Protein AF-A0A940B6W2-F1 (afdb_monomer)

Structure (mmCIF, N/CA/C/O backbone):
data_AF-A0A940B6W2-F1
#
_entry.id   AF-A0A940B6W2-F1
#
loop_
_atom_site.group_PDB
_atom_site.id
_atom_site.type_symbol
_atom_site.label_atom_id
_atom_site.label_alt_id
_atom_site.label_comp_id
_atom_site.label_asym_id
_atom_site.label_entity_id
_atom_site.label_seq_id
_atom_site.pdbx_PDB_ins_code
_atom_site.Cartn_x
_atom_site.Cartn_y
_atom_site.Cartn_z
_atom_site.occupancy
_atom_site.B_iso_or_equiv
_atom_site.auth_seq_id
_atom_site.auth_comp_id
_atom_site.auth_asym_id
_atom_site.auth_atom_id
_atom_site.pdbx_PDB_model_num
ATOM 1 N N . MET A 1 1 ? 5.731 6.962 26.052 1.00 33.44 1 MET A N 1
ATOM 2 C CA . MET A 1 1 ? 4.582 6.044 25.916 1.00 33.44 1 MET A CA 1
ATOM 3 C C . MET A 1 1 ? 4.971 5.037 24.855 1.00 33.44 1 MET A C 1
ATOM 5 O O . MET A 1 1 ? 5.091 5.421 23.702 1.00 33.44 1 MET A O 1
ATOM 9 N N . ASN A 1 2 ? 5.287 3.805 25.252 1.00 37.38 2 ASN A N 1
ATOM 10 C CA . ASN A 1 2 ? 5.687 2.761 24.313 1.00 37.38 2 ASN A CA 1
ATOM 11 C C . ASN A 1 2 ? 4.417 2.050 23.868 1.00 37.38 2 ASN A C 1
ATOM 13 O O . ASN A 1 2 ? 3.922 1.164 24.561 1.00 37.38 2 ASN A O 1
ATOM 17 N N . THR A 1 3 ? 3.849 2.502 22.756 1.00 40.78 3 THR A N 1
ATOM 18 C CA . THR A 1 3 ? 2.712 1.829 22.140 1.00 40.78 3 THR A CA 1
ATOM 19 C C . THR A 1 3 ? 3.252 0.569 21.482 1.00 40.78 3 THR A C 1
ATOM 21 O O . THR A 1 3 ? 3.904 0.633 20.443 1.00 40.78 3 THR A O 1
ATOM 24 N N . THR A 1 4 ? 3.048 -0.573 22.132 1.00 43.31 4 THR A N 1
ATOM 25 C CA . THR A 1 4 ? 3.263 -1.894 21.545 1.00 43.31 4 THR A CA 1
ATOM 26 C C . THR A 1 4 ? 2.552 -1.913 20.196 1.00 43.31 4 THR A C 1
ATOM 28 O O . THR A 1 4 ? 1.330 -1.770 20.142 1.00 43.31 4 THR A O 1
ATOM 31 N N . ILE A 1 5 ? 3.313 -2.015 19.104 1.00 53.97 5 ILE A N 1
ATOM 32 C CA . ILE A 1 5 ? 2.758 -2.240 17.772 1.00 53.97 5 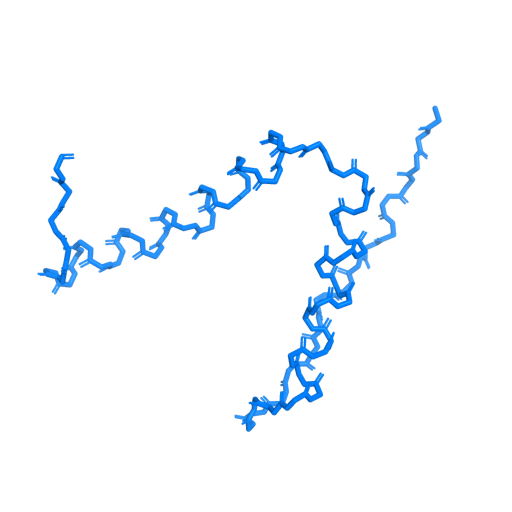ILE A CA 1
ATOM 33 C C . ILE A 1 5 ? 2.112 -3.617 17.856 1.00 53.97 5 ILE A C 1
ATOM 35 O O . ILE A 1 5 ? 2.800 -4.633 17.822 1.00 53.97 5 ILE A O 1
ATOM 39 N N . THR A 1 6 ? 0.798 -3.652 18.065 1.00 50.19 6 THR A N 1
ATOM 40 C CA . THR A 1 6 ? -0.011 -4.843 17.818 1.00 50.19 6 THR A CA 1
ATOM 41 C C . THR A 1 6 ? 0.406 -5.334 16.440 1.00 50.19 6 THR A C 1
ATOM 43 O O . THR A 1 6 ? 0.292 -4.565 15.485 1.00 50.19 6 THR A O 1
ATOM 46 N N . GLU A 1 7 ? 0.980 -6.534 16.338 1.00 57.97 7 GLU A N 1
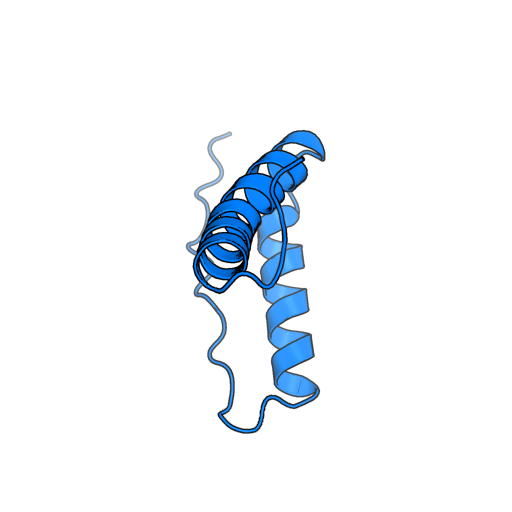ATOM 47 C CA . GLU A 1 7 ? 1.392 -7.098 15.055 1.00 57.97 7 GLU A CA 1
ATOM 48 C C . GLU A 1 7 ? 0.170 -7.132 14.133 1.00 57.97 7 GLU A C 1
ATOM 50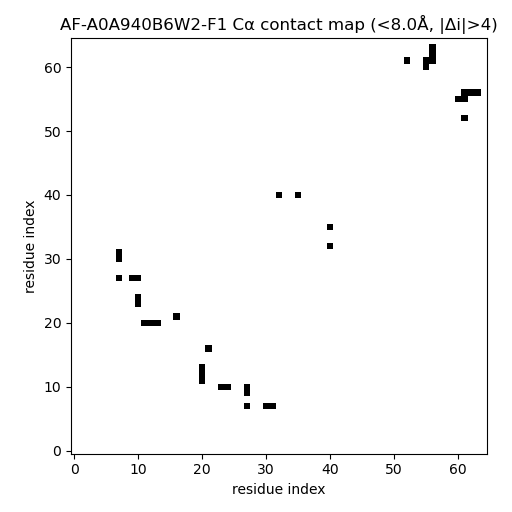 O O . GLU A 1 7 ? -0.686 -8.013 14.215 1.00 57.97 7 GLU A O 1
ATOM 55 N N . LEU A 1 8 ? 0.050 -6.119 13.276 1.00 66.62 8 LEU A N 1
ATOM 56 C CA . LEU A 1 8 ? -0.938 -6.084 12.217 1.00 66.62 8 LEU A CA 1
ATOM 57 C C . LEU A 1 8 ? -0.569 -7.232 11.281 1.00 66.62 8 LEU A C 1
ATOM 59 O O . LEU A 1 8 ? 0.416 -7.168 10.539 1.00 66.62 8 LEU A O 1
ATOM 63 N N . LYS A 1 9 ? -1.335 -8.321 11.363 1.00 77.88 9 LYS A N 1
ATOM 64 C CA . LYS A 1 9 ? -1.185 -9.466 10.470 1.00 77.88 9 LYS A CA 1
ATOM 65 C C . LYS A 1 9 ? -1.471 -8.986 9.047 1.00 77.88 9 LYS A C 1
ATOM 67 O O . LYS A 1 9 ? -2.506 -8.364 8.804 1.00 77.88 9 LYS A O 1
ATOM 72 N N . LYS A 1 10 ? -0.559 -9.269 8.109 1.00 83.00 10 LYS A N 1
ATOM 73 C CA . LYS A 1 10 ? -0.799 -9.002 6.682 1.00 83.00 10 LYS A CA 1
ATOM 74 C C . LYS A 1 10 ? -2.119 -9.667 6.261 1.00 83.00 10 LYS A C 1
ATOM 76 O O . LYS A 1 10 ? -2.343 -10.820 6.642 1.00 83.00 10 LYS A O 1
ATOM 81 N N . PRO A 1 11 ? -2.989 -8.968 5.513 1.00 87.00 11 PRO A N 1
ATOM 82 C CA . PRO A 1 11 ? -4.276 -9.519 5.129 1.00 87.00 11 PRO A CA 1
ATOM 83 C C . PRO A 1 11 ? -4.088 -10.713 4.195 1.00 87.00 11 PRO A C 1
ATOM 85 O O . PRO A 1 11 ? -3.244 -10.696 3.300 1.00 87.00 11 PRO A O 1
ATOM 88 N N . GLU A 1 12 ? -4.903 -11.745 4.393 1.00 91.38 12 GLU A N 1
ATOM 89 C CA . GLU A 1 12 ? -4.986 -12.866 3.463 1.00 91.38 12 GLU A CA 1
ATOM 90 C C . GLU A 1 12 ? -5.814 -12.442 2.244 1.00 91.38 12 GLU A C 1
ATOM 92 O O . GLU A 1 12 ? -6.990 -12.065 2.361 1.00 91.38 12 GLU A O 1
ATOM 97 N N . LEU A 1 13 ? -5.159 -12.471 1.082 1.00 91.38 13 LEU A N 1
ATOM 98 C CA . LEU A 1 13 ? -5.726 -12.084 -0.204 1.00 91.38 13 LEU A CA 1
ATOM 99 C C . LEU A 1 13 ? -6.254 -13.319 -0.924 1.00 91.38 13 LEU A C 1
ATOM 101 O O . LEU A 1 13 ? -5.614 -14.375 -0.924 1.00 91.38 13 LEU A O 1
ATOM 105 N N . SER A 1 14 ? -7.419 -13.189 -1.548 1.00 91.12 14 SER A N 1
ATOM 106 C CA . SER A 1 14 ? -7.959 -14.252 -2.382 1.00 91.12 14 SER A CA 1
ATOM 107 C C . SER A 1 14 ? -7.128 -14.425 -3.657 1.00 91.12 14 SER A C 1
ATOM 109 O O . SER A 1 14 ? -6.487 -13.499 -4.153 1.00 91.12 14 SER A O 1
ATOM 111 N N . HIS A 1 15 ? -7.192 -15.618 -4.250 1.00 90.19 15 HIS A N 1
ATOM 112 C CA . HIS A 1 15 ? -6.529 -15.888 -5.528 1.00 90.19 15 HIS A CA 1
ATOM 113 C C . HIS A 1 15 ? -7.088 -15.045 -6.689 1.00 90.19 15 HIS A C 1
ATOM 115 O O . HIS A 1 15 ? -6.390 -14.814 -7.670 1.00 90.19 15 HIS A O 1
ATOM 121 N N . ARG A 1 16 ? -8.349 -14.596 -6.595 1.00 93.25 16 ARG A N 1
ATOM 122 C CA . ARG A 1 16 ? -9.003 -13.806 -7.651 1.00 93.25 16 ARG A CA 1
ATOM 123 C C . ARG A 1 16 ? -8.684 -12.315 -7.564 1.00 93.25 16 ARG A C 1
ATOM 125 O O . ARG A 1 16 ? -8.975 -11.616 -8.526 1.00 93.25 16 ARG A O 1
ATOM 132 N N . PHE A 1 17 ? -8.102 -11.872 -6.447 1.00 89.25 17 PHE A N 1
ATOM 133 C CA . PHE A 1 17 ? -7.733 -10.489 -6.161 1.00 89.25 17 PHE A CA 1
ATOM 134 C C . PHE A 1 17 ? -8.844 -9.490 -6.518 1.00 89.25 17 PHE A C 1
ATOM 136 O O . PHE A 1 17 ? -8.775 -8.769 -7.515 1.00 89.25 17 PHE A O 1
ATOM 143 N N . ASP A 1 18 ? -9.907 -9.488 -5.720 1.00 93.69 18 ASP A N 1
ATOM 144 C CA . ASP A 1 18 ? -11.107 -8.697 -5.984 1.00 93.69 18 ASP A CA 1
ATOM 145 C C . ASP A 1 18 ? -11.164 -7.393 -5.156 1.00 93.69 18 ASP A C 1
ATOM 147 O O . ASP A 1 18 ? -10.213 -6.982 -4.484 1.00 93.69 18 ASP A O 1
ATOM 151 N N . VAL A 1 19 ? -12.298 -6.691 -5.230 1.00 93.62 19 VAL A N 1
ATOM 152 C CA . VAL A 1 19 ? -12.514 -5.418 -4.521 1.00 93.62 19 VAL A CA 1
ATOM 153 C C . VAL A 1 19 ? -12.366 -5.574 -3.003 1.00 93.62 19 VAL A C 1
ATOM 155 O O . VAL A 1 19 ? -11.929 -4.639 -2.326 1.00 93.62 19 VAL A O 1
ATOM 158 N N . GLU A 1 20 ? -12.696 -6.746 -2.467 1.00 93.50 20 GLU A N 1
ATOM 159 C CA . GLU A 1 20 ? -12.585 -7.046 -1.046 1.00 93.50 20 GLU A CA 1
ATOM 160 C C . GLU A 1 20 ? -11.114 -7.161 -0.626 1.00 93.50 20 GLU A C 1
ATOM 162 O O . GLU A 1 20 ? -10.713 -6.622 0.407 1.00 93.50 20 GLU A O 1
ATOM 167 N N . ASP A 1 21 ? -10.276 -7.757 -1.471 1.00 91.25 21 ASP A N 1
ATOM 168 C CA . ASP A 1 21 ? -8.827 -7.815 -1.259 1.00 91.25 21 ASP A CA 1
ATOM 169 C C . ASP A 1 21 ? -8.182 -6.419 -1.288 1.00 91.25 21 ASP A C 1
ATOM 171 O O . ASP A 1 21 ? -7.360 -6.086 -0.428 1.00 91.25 21 ASP A O 1
ATOM 175 N N . ILE A 1 22 ? -8.623 -5.548 -2.204 1.00 91.31 22 ILE A N 1
ATOM 176 C CA . ILE A 1 22 ? -8.189 -4.140 -2.256 1.00 91.31 22 ILE A CA 1
ATOM 177 C C . ILE A 1 22 ? -8.584 -3.398 -0.972 1.00 91.31 22 ILE A C 1
ATOM 179 O O . ILE A 1 22 ? -7.822 -2.570 -0.461 1.00 91.31 22 ILE A O 1
ATOM 183 N N . ARG A 1 23 ? -9.785 -3.663 -0.446 1.00 93.12 23 ARG A N 1
ATOM 184 C CA . ARG A 1 23 ? -10.266 -3.040 0.791 1.00 93.12 23 ARG A CA 1
ATOM 185 C C . ARG A 1 23 ? -9.419 -3.464 1.990 1.00 93.12 23 ARG A C 1
ATOM 187 O O . ARG A 1 23 ? -8.961 -2.588 2.721 1.00 93.12 23 ARG A O 1
ATOM 194 N N . LYS A 1 24 ? -9.141 -4.764 2.140 1.00 90.75 24 LYS A N 1
ATOM 195 C CA . LYS A 1 24 ? -8.272 -5.298 3.203 1.00 90.75 24 LYS A CA 1
ATOM 196 C C . LYS A 1 24 ? -6.871 -4.687 3.170 1.00 90.75 24 LYS A C 1
ATOM 198 O O . LYS A 1 24 ? -6.330 -4.341 4.215 1.00 90.75 24 LYS A O 1
ATOM 203 N N . LEU A 1 25 ? -6.288 -4.528 1.978 1.00 88.88 25 LEU A N 1
ATOM 204 C CA . LEU A 1 25 ? -4.974 -3.897 1.820 1.00 88.88 25 LEU A CA 1
ATOM 205 C C . LEU A 1 25 ? -4.983 -2.426 2.225 1.00 88.88 25 LEU A C 1
ATOM 207 O O . LEU A 1 25 ? -4.062 -1.976 2.902 1.00 88.88 25 LEU A O 1
ATOM 211 N N . ARG A 1 26 ? -6.021 -1.674 1.842 1.00 85.56 26 ARG A N 1
ATOM 212 C CA . ARG A 1 26 ? -6.153 -0.272 2.257 1.00 85.56 26 ARG A CA 1
ATOM 213 C C . ARG A 1 26 ? -6.286 -0.137 3.763 1.00 85.56 26 ARG A C 1
ATOM 215 O O . ARG A 1 26 ? -5.601 0.689 4.344 1.00 85.56 26 ARG A O 1
ATOM 222 N N . GLU A 1 27 ? -7.118 -0.962 4.382 1.00 87.56 27 GLU A N 1
ATOM 223 C CA . GLU A 1 27 ? -7.319 -0.952 5.830 1.00 87.56 27 GLU A CA 1
ATOM 224 C C . GLU A 1 27 ? -6.028 -1.314 6.577 1.00 87.56 27 GLU A C 1
ATOM 226 O O . GLU A 1 27 ? -5.618 -0.596 7.487 1.00 87.56 27 GLU A O 1
ATOM 231 N N . TYR A 1 28 ? -5.319 -2.347 6.114 1.00 86.75 28 TYR A N 1
ATOM 232 C CA . TYR A 1 28 ? -4.001 -2.715 6.626 1.00 86.75 28 TYR A CA 1
ATOM 233 C C . TYR A 1 28 ? -2.987 -1.569 6.512 1.00 86.75 28 TYR A C 1
ATOM 235 O O . TYR A 1 28 ? -2.352 -1.215 7.504 1.00 86.75 28 TYR A O 1
ATOM 243 N N . ASN A 1 29 ? -2.858 -0.959 5.329 1.00 81.00 29 ASN A N 1
ATOM 244 C CA . ASN A 1 29 ? -1.915 0.136 5.099 1.00 81.00 29 ASN A CA 1
ATOM 245 C C . ASN A 1 29 ? -2.276 1.377 5.922 1.00 81.00 29 ASN A C 1
ATOM 247 O O . ASN A 1 29 ? -1.399 1.967 6.543 1.00 81.00 29 ASN A O 1
ATOM 251 N N . SER A 1 30 ? -3.559 1.745 5.995 1.00 81.69 30 SER A N 1
ATOM 252 C CA . SER A 1 30 ? -4.022 2.865 6.819 1.00 81.69 30 SER A CA 1
ATOM 253 C C . SER A 1 30 ? -3.716 2.653 8.297 1.00 81.69 30 SER A C 1
ATOM 255 O O . SER A 1 30 ? -3.236 3.575 8.946 1.00 81.69 30 SER A O 1
ATOM 257 N N . LEU A 1 31 ? -3.948 1.450 8.830 1.00 80.19 31 LEU A N 1
ATOM 258 C CA . LEU A 1 31 ? -3.650 1.133 10.230 1.00 80.19 31 LEU A CA 1
ATOM 259 C C . LEU A 1 31 ? -2.145 1.093 10.504 1.00 80.19 31 LEU A C 1
ATOM 261 O O . LEU A 1 31 ? -1.695 1.548 11.553 1.00 80.19 31 LEU A O 1
ATOM 265 N N . ARG A 1 32 ? -1.362 0.578 9.554 1.00 76.31 32 ARG A N 1
ATOM 266 C CA . ARG A 1 32 ? 0.094 0.486 9.672 1.00 76.31 32 ARG A CA 1
ATOM 267 C C . ARG A 1 32 ? 0.774 1.851 9.586 1.00 76.31 32 ARG A C 1
ATOM 269 O O . ARG A 1 32 ? 1.781 2.068 10.250 1.00 76.31 32 ARG A O 1
ATOM 276 N N . HIS A 1 33 ? 0.218 2.765 8.795 1.00 73.31 33 HIS A N 1
ATOM 277 C CA . HIS A 1 33 ? 0.798 4.088 8.544 1.00 73.31 33 HIS A CA 1
ATOM 278 C C . HIS A 1 33 ? 0.177 5.186 9.414 1.00 73.31 33 HIS A C 1
ATOM 280 O O . HIS A 1 33 ? 0.616 6.327 9.349 1.00 73.31 33 HIS A O 1
ATOM 286 N N . ILE A 1 34 ? -0.806 4.863 10.265 1.00 74.88 34 ILE A N 1
ATOM 287 C CA . ILE A 1 34 ? -1.562 5.852 11.056 1.00 74.88 34 ILE A CA 1
ATOM 288 C C . ILE A 1 34 ? -0.679 6.688 11.998 1.00 74.88 34 ILE A C 1
ATOM 290 O O . ILE A 1 34 ? -1.044 7.805 12.349 1.00 74.88 34 ILE A O 1
ATOM 294 N N . ASN A 1 35 ? 0.478 6.146 12.388 1.00 68.00 35 ASN A N 1
ATOM 295 C CA . ASN A 1 35 ? 1.463 6.798 13.253 1.00 68.00 35 ASN A CA 1
ATOM 296 C C . ASN A 1 35 ? 2.811 7.031 12.552 1.00 68.00 35 ASN A C 1
ATOM 298 O O . ASN A 1 35 ? 3.772 7.397 13.224 1.00 68.00 35 ASN A O 1
ATOM 302 N N . MET A 1 36 ? 2.903 6.784 11.241 1.00 77.69 36 MET A N 1
ATOM 303 C CA . MET A 1 36 ? 4.127 7.023 10.479 1.00 77.69 36 MET A CA 1
ATOM 304 C C . MET A 1 36 ? 4.161 8.462 9.979 1.00 77.69 36 MET A C 1
ATOM 306 O O . MET A 1 36 ? 3.174 9.008 9.482 1.00 77.69 36 MET A O 1
ATOM 310 N N . THR A 1 37 ? 5.328 9.075 10.092 1.00 79.88 37 THR A N 1
ATOM 311 C CA . THR A 1 37 ? 5.624 10.351 9.447 1.00 79.88 37 THR A CA 1
ATOM 312 C C . THR A 1 37 ? 5.745 10.165 7.932 1.00 79.88 37 THR A C 1
ATOM 314 O O . THR A 1 37 ? 6.015 9.069 7.440 1.00 79.88 37 THR A O 1
ATOM 317 N N . ALA A 1 38 ? 5.564 11.244 7.166 1.00 77.50 38 ALA A N 1
ATOM 318 C CA . ALA A 1 38 ? 5.706 11.195 5.708 1.00 77.50 38 ALA A CA 1
ATOM 319 C C . ALA A 1 38 ? 7.089 10.668 5.269 1.00 77.50 38 ALA A C 1
ATOM 321 O O . ALA A 1 38 ? 7.180 9.931 4.288 1.00 77.50 38 ALA A O 1
ATOM 322 N N . ASP A 1 39 ? 8.141 10.986 6.028 1.00 80.62 39 ASP A N 1
ATOM 323 C CA . ASP A 1 39 ? 9.508 10.528 5.764 1.00 80.62 39 ASP A CA 1
ATOM 324 C C . ASP A 1 39 ? 9.667 9.016 5.973 1.00 80.62 39 ASP A C 1
ATOM 326 O O . ASP A 1 39 ? 10.332 8.347 5.183 1.00 80.62 39 ASP A O 1
ATOM 330 N N . GLU A 1 40 ? 9.014 8.450 6.992 1.00 79.31 40 GLU A N 1
ATOM 331 C CA . G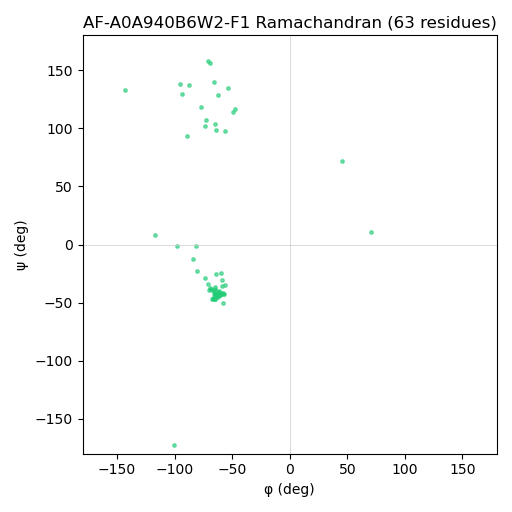LU A 1 40 ? 9.010 7.002 7.240 1.00 79.31 40 GLU A CA 1
ATOM 332 C C . GLU A 1 40 ? 8.247 6.245 6.146 1.00 79.31 40 GLU A C 1
ATOM 334 O O . GLU A 1 40 ? 8.718 5.208 5.678 1.00 79.31 40 GLU A O 1
ATOM 339 N N . VAL A 1 41 ? 7.122 6.796 5.674 1.00 78.44 41 VAL A N 1
ATOM 340 C CA . VAL A 1 41 ? 6.369 6.233 4.541 1.00 78.44 41 VAL A CA 1
ATOM 341 C C . VAL A 1 41 ? 7.213 6.246 3.265 1.00 78.44 41 VAL A C 1
ATOM 343 O O . VAL A 1 41 ? 7.247 5.251 2.539 1.00 78.44 41 VAL A O 1
ATOM 346 N N . LEU A 1 42 ? 7.922 7.345 2.986 1.00 81.19 42 LEU A N 1
ATOM 347 C CA . LEU A 1 42 ? 8.808 7.447 1.823 1.00 81.19 42 LEU A CA 1
ATOM 348 C C . LEU A 1 42 ? 9.981 6.468 1.910 1.00 81.19 42 LEU A C 1
ATOM 350 O O . LEU A 1 42 ? 10.277 5.786 0.928 1.00 81.19 42 LEU A O 1
ATOM 354 N N . ALA A 1 43 ? 10.628 6.367 3.071 1.00 81.19 43 ALA A N 1
ATOM 355 C CA . ALA A 1 43 ? 11.734 5.440 3.281 1.00 81.19 43 ALA A CA 1
ATOM 356 C C . ALA A 1 43 ? 11.301 3.986 3.053 1.00 81.19 43 ALA A C 1
ATOM 358 O O . ALA A 1 43 ? 12.009 3.219 2.396 1.00 81.19 43 ALA A O 1
ATOM 359 N N . GLU A 1 44 ? 10.116 3.621 3.540 1.00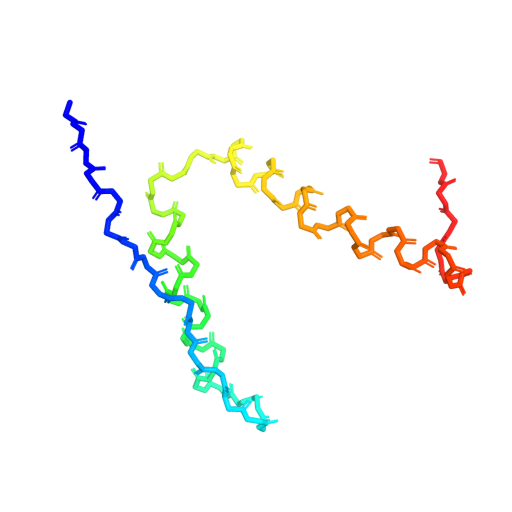 80.25 44 GLU A N 1
ATOM 360 C CA . GLU A 1 44 ? 9.563 2.292 3.328 1.00 80.25 44 GLU A CA 1
ATOM 361 C C . GLU A 1 44 ? 9.217 2.034 1.857 1.00 80.25 44 GLU A C 1
ATOM 363 O O . GLU A 1 44 ? 9.623 1.015 1.297 1.00 80.25 44 GLU A O 1
ATOM 368 N N . LEU A 1 45 ? 8.536 2.977 1.200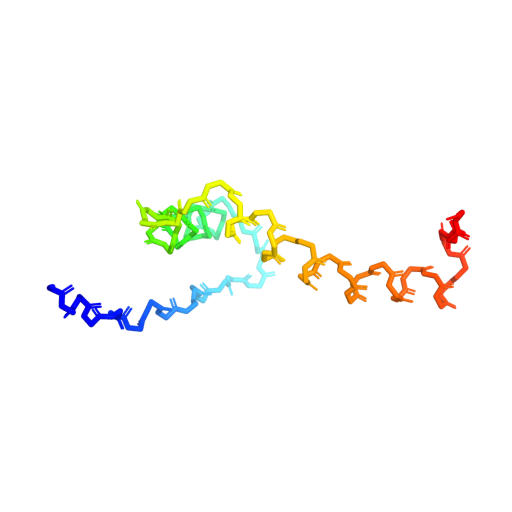 1.00 82.81 45 LEU A N 1
ATOM 369 C CA . LEU A 1 45 ? 8.196 2.862 -0.216 1.00 82.81 45 LEU A CA 1
ATOM 370 C C . LEU A 1 45 ? 9.459 2.679 -1.069 1.00 82.81 45 LEU A C 1
ATOM 372 O O . LEU A 1 45 ? 9.485 1.851 -1.977 1.00 82.81 45 LEU A O 1
ATOM 376 N N . HIS A 1 46 ? 10.521 3.427 -0.768 1.00 83.44 46 HIS A N 1
ATOM 377 C CA . HIS A 1 46 ? 11.805 3.301 -1.449 1.00 83.44 46 HIS A CA 1
ATOM 378 C C . HIS A 1 46 ? 12.421 1.911 -1.247 1.00 83.44 46 HIS A C 1
ATOM 380 O O . HIS A 1 46 ? 12.925 1.334 -2.212 1.00 83.44 46 HIS A O 1
ATOM 386 N N . ALA A 1 47 ? 12.359 1.361 -0.032 1.00 84.06 47 ALA A N 1
ATOM 387 C CA . ALA A 1 47 ? 12.867 0.024 0.268 1.00 84.06 47 ALA A CA 1
ATOM 388 C C . ALA A 1 47 ? 12.089 -1.072 -0.482 1.00 84.06 47 ALA A C 1
ATOM 390 O O . ALA A 1 47 ? 12.701 -1.917 -1.137 1.00 84.06 47 ALA A O 1
ATOM 391 N N . ASP A 1 48 ? 10.756 -1.015 -0.460 1.00 79.81 48 ASP A N 1
ATOM 392 C CA . ASP A 1 48 ? 9.893 -1.982 -1.148 1.00 79.81 48 ASP A CA 1
ATOM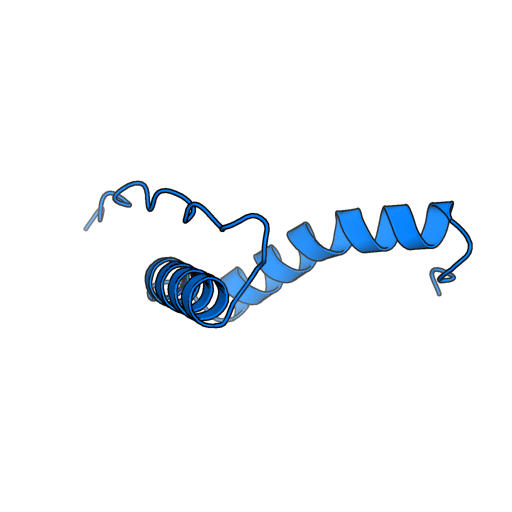 393 C C . ASP A 1 48 ? 10.054 -1.901 -2.675 1.00 79.81 48 ASP A C 1
ATOM 395 O O . ASP A 1 48 ? 10.122 -2.917 -3.374 1.00 79.81 48 ASP A O 1
ATOM 399 N N . THR A 1 49 ? 10.179 -0.684 -3.207 1.00 85.31 49 THR A N 1
ATOM 400 C CA . THR A 1 49 ? 10.331 -0.451 -4.649 1.00 85.31 49 THR A CA 1
ATOM 401 C C . THR A 1 49 ? 11.728 -0.844 -5.141 1.00 85.31 49 THR A C 1
ATOM 403 O O . THR A 1 49 ? 11.871 -1.263 -6.290 1.00 85.31 49 THR A O 1
ATOM 406 N N . ALA A 1 50 ? 12.765 -0.777 -4.297 1.00 85.88 50 ALA A N 1
ATOM 407 C CA . ALA A 1 50 ? 14.137 -1.108 -4.685 1.00 85.88 50 ALA A CA 1
ATOM 408 C C . ALA A 1 50 ? 14.273 -2.545 -5.214 1.00 85.88 50 ALA A C 1
ATOM 410 O O . ALA A 1 50 ? 14.911 -2.754 -6.247 1.00 85.88 50 ALA A O 1
ATOM 411 N N . ALA A 1 51 ? 13.623 -3.518 -4.567 1.00 82.00 51 ALA A N 1
ATOM 412 C CA . ALA A 1 51 ? 13.644 -4.914 -5.005 1.00 82.00 51 ALA A CA 1
ATOM 413 C C . ALA A 1 51 ? 12.961 -5.106 -6.372 1.00 82.00 51 ALA A C 1
ATOM 415 O O . ALA A 1 51 ? 13.439 -5.867 -7.217 1.00 82.00 51 ALA A O 1
ATOM 416 N N . ILE A 1 52 ? 11.865 -4.379 -6.612 1.00 84.50 52 ILE A N 1
ATOM 417 C CA . ILE A 1 52 ? 11.140 -4.394 -7.888 1.00 84.50 52 ILE A CA 1
ATOM 418 C C . ILE A 1 52 ? 11.999 -3.764 -8.986 1.00 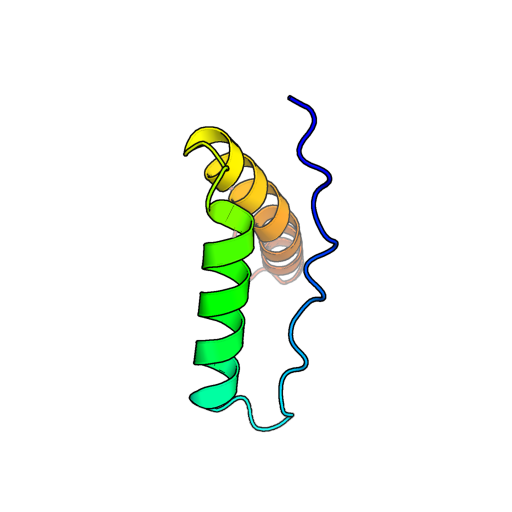84.50 52 ILE A C 1
ATOM 420 O O . ILE A 1 52 ? 12.152 -4.343 -10.060 1.00 84.50 52 ILE A O 1
ATOM 424 N N . ILE A 1 53 ? 12.609 -2.607 -8.715 1.00 84.38 53 ILE A N 1
ATOM 425 C CA . ILE A 1 53 ? 13.499 -1.924 -9.661 1.00 84.38 53 ILE A CA 1
ATOM 426 C C . ILE A 1 53 ? 14.687 -2.817 -10.014 1.00 84.38 53 ILE A C 1
ATOM 428 O O . ILE A 1 53 ? 15.027 -2.935 -11.186 1.00 84.38 53 ILE A O 1
ATOM 432 N N . GLU A 1 54 ? 15.294 -3.493 -9.038 1.00 85.94 54 GLU A N 1
ATOM 433 C CA . GLU A 1 54 ? 16.411 -4.399 -9.300 1.00 85.94 54 GLU A CA 1
ATOM 434 C C . GLU A 1 54 ? 16.008 -5.554 -10.230 1.00 85.94 54 GLU A C 1
ATOM 436 O O . GLU A 1 54 ? 16.753 -5.894 -11.153 1.00 85.94 54 GLU A O 1
ATOM 441 N N . GLN A 1 55 ? 14.814 -6.128 -10.047 1.00 85.75 55 GLN A N 1
ATOM 442 C CA . GLN A 1 55 ? 14.286 -7.143 -10.964 1.00 85.75 55 GLN A CA 1
ATOM 443 C C . GLN A 1 55 ? 14.011 -6.579 -12.361 1.00 85.75 55 GLN A C 1
ATOM 445 O O . GLN A 1 55 ? 14.354 -7.212 -13.357 1.00 85.75 55 GLN A O 1
ATOM 450 N N . LEU A 1 56 ? 13.430 -5.384 -12.455 1.00 84.69 56 LEU A N 1
ATOM 451 C CA . LEU A 1 56 ? 13.148 -4.738 -13.737 1.00 84.69 56 LEU A CA 1
ATOM 452 C C . LEU A 1 56 ? 14.428 -4.396 -14.511 1.00 84.69 56 LEU A C 1
ATOM 454 O O . LEU A 1 56 ? 14.459 -4.568 -15.730 1.00 84.69 56 LEU A O 1
ATOM 458 N N . VAL A 1 57 ? 15.489 -3.986 -13.810 1.00 85.06 57 VAL A N 1
ATOM 459 C CA . VAL A 1 57 ? 16.822 -3.758 -14.386 1.00 85.06 57 VAL A CA 1
ATOM 460 C C . VAL A 1 57 ? 17.443 -5.071 -14.862 1.00 85.06 57 VAL A C 1
ATOM 462 O O . VAL A 1 57 ? 17.921 -5.136 -15.993 1.00 85.06 57 VAL A O 1
ATOM 465 N N . LYS A 1 58 ? 17.393 -6.143 -14.055 1.00 85.94 58 LYS A N 1
ATOM 466 C CA . LYS A 1 58 ? 17.882 -7.479 -14.460 1.00 85.94 58 LYS A CA 1
ATOM 467 C C . LYS A 1 58 ? 17.165 -8.012 -15.700 1.00 85.94 58 LYS A C 1
ATOM 469 O O . LYS A 1 58 ? 17.794 -8.648 -16.539 1.00 85.94 58 LYS A O 1
ATOM 474 N N . ASN A 1 59 ? 15.876 -7.715 -15.830 1.00 87.62 59 ASN A N 1
ATOM 475 C CA . ASN A 1 59 ? 15.062 -8.137 -16.966 1.00 87.62 59 ASN A CA 1
ATOM 476 C C . ASN A 1 59 ? 15.232 -7.236 -18.205 1.00 87.62 59 ASN A C 1
ATOM 478 O O . ASN A 1 59 ? 14.606 -7.501 -19.226 1.00 87.62 59 ASN A O 1
ATOM 482 N N . GLY A 1 60 ? 16.048 -6.175 -18.133 1.00 82.62 60 GLY A N 1
ATOM 483 C CA . GLY A 1 60 ? 16.259 -5.228 -19.233 1.00 82.62 60 GLY A CA 1
ATOM 484 C C . GLY A 1 60 ? 15.056 -4.325 -19.531 1.00 82.62 60 GLY A C 1
ATOM 485 O O . GLY A 1 60 ? 15.051 -3.625 -20.540 1.00 82.62 60 GLY A O 1
ATOM 486 N N . ASN A 1 61 ? 14.041 -4.323 -18.663 1.00 77.81 61 ASN A N 1
ATOM 487 C CA . ASN A 1 61 ? 12.800 -3.570 -18.857 1.00 77.81 61 ASN A CA 1
ATOM 488 C C . ASN A 1 61 ? 12.951 -2.092 -18.484 1.00 77.81 61 ASN A C 1
ATOM 490 O O . ASN A 1 61 ? 12.165 -1.258 -18.929 1.00 77.81 61 ASN A O 1
ATOM 494 N N . VAL A 1 62 ? 13.928 -1.770 -17.633 1.00 75.88 62 VAL A N 1
ATOM 495 C CA . VAL A 1 62 ? 14.203 -0.407 -17.173 1.00 75.88 62 VAL A CA 1
ATOM 496 C C . VAL A 1 62 ? 15.713 -0.224 -17.045 1.00 75.88 62 VAL A C 1
ATOM 498 O O . VAL A 1 62 ? 16.394 -1.062 -16.458 1.00 75.88 62 VAL A O 1
ATOM 501 N N . THR A 1 63 ? 16.241 0.882 -17.566 1.00 69.94 63 THR A N 1
ATOM 502 C CA . THR A 1 63 ? 17.655 1.247 -17.415 1.00 69.94 63 THR A CA 1
ATOM 503 C C . THR A 1 63 ? 17.811 2.165 -16.211 1.00 69.94 63 THR A C 1
ATOM 505 O O . THR A 1 63 ? 17.102 3.164 -16.094 1.00 69.94 63 THR A O 1
ATOM 508 N N . ARG A 1 64 ? 18.744 1.836 -15.312 1.00 63.94 64 ARG A N 1
ATOM 509 C CA . ARG A 1 64 ? 19.117 2.716 -14.201 1.00 63.94 64 ARG A CA 1
ATOM 510 C C . ARG A 1 64 ? 19.921 3.888 -14.776 1.00 63.94 64 ARG A C 1
ATOM 512 O O . ARG A 1 64 ? 21.035 3.676 -15.249 1.00 63.94 64 ARG A O 1
ATOM 519 N N . ILE A 1 65 ? 19.301 5.064 -14.811 1.00 66.38 65 ILE A N 1
ATOM 520 C CA . ILE A 1 65 ? 19.910 6.349 -15.197 1.00 66.38 65 ILE A CA 1
ATOM 521 C C . ILE A 1 65 ? 20.716 6.945 -14.049 1.00 66.38 65 ILE A C 1
ATOM 523 O O . ILE A 1 65 ? 20.317 6.731 -12.880 1.00 66.38 65 ILE A O 1
#

pLDDT: mean 78.91, std 13.77, range [33.44, 93.69]

Mean predicted aligned error: 10.24 Å

Radius of gyration: 15.63 Å; Cα contacts (8 Å, |Δi|>4): 19; chains: 1; bounding box: 32×27×45 Å

Foldseek 3Di:
DDDPPPPLPQDDADPVRDPVVVVSNVVSVCSVCVPPDPVRVVVVVCVVVVVVVVVCVVVVNDDDD

Sequence (65 aa):
MNTTITELKKPELSHRFDVEDIRKLREYNSLRHINMTADEVLAELHADTAAIIEQLVKNGNVTRI

Solvent-accessible surface area (backbone atoms only — not comparable to full-atom values): 4167 Å² total; per-residue (Å²): 134,86,76,77,76,72,81,78,73,80,73,88,66,59,95,81,63,49,73,66,38,54,48,47,51,49,53,51,49,52,66,70,45,69,82,53,51,74,66,56,52,49,55,49,51,52,57,63,46,48,61,52,50,52,52,34,39,76,70,68,78,42,82,90,127

Secondary struc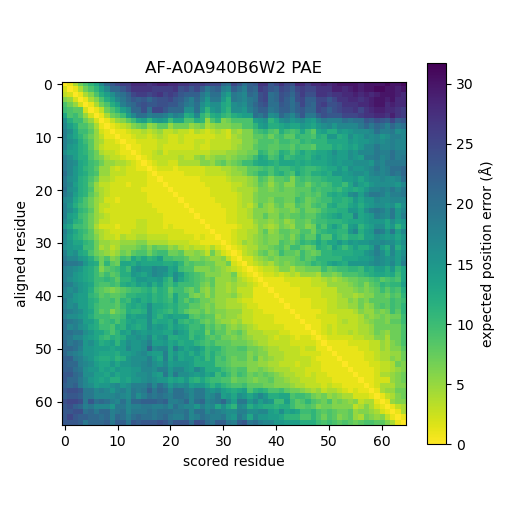ture (DSSP, 8-state):
--------PPPPPPTT--HHHHHHHHHHHHHHHTT--HHHHHHHHHHHHHHHHHHHHHTTSS---